Protein AF-A0A928N1E5-F1 (afdb_monomer_lite)

Secondary structure (DSSP, 8-state):
-----S-SS-HHHHHHHTTTEEEETTS--GGGGGGEEEEETTEEEE-

Foldseek 3Di:
DDPPPPDPDDPVVCVVVPVQWADFPVDDDPVCVVQFPDDDPRITGGD

Structure (mmCIF, N/CA/C/O backbone):
data_AF-A0A928N1E5-F1
#
_entry.id   AF-A0A928N1E5-F1
#
loop_
_atom_site.group_PDB
_atom_site.id
_atom_site.type_symbol
_atom_site.label_atom_id
_atom_site.label_alt_id
_atom_site.label_comp_id
_atom_site.label_asym_id
_atom_site.label_entity_id
_atom_site.label_seq_id
_atom_site.pdbx_PDB_ins_code
_atom_site.Cartn_x
_atom_site.Cartn_y
_atom_site.Cartn_z
_atom_site.occupancy
_atom_site.B_iso_or_equiv
_atom_site.auth_seq_id
_atom_site.auth_comp_id
_atom_site.auth_asym_id
_atom_site.auth_atom_id
_atom_site.pdbx_PDB_model_num
ATOM 1 N N . MET A 1 1 ? -0.332 13.564 28.863 1.00 48.56 1 MET A N 1
ATOM 2 C CA . MET A 1 1 ? 0.433 13.772 27.620 1.00 48.56 1 MET A CA 1
ATOM 3 C C . MET A 1 1 ? -0.006 12.652 26.703 1.00 48.56 1 MET A C 1
ATOM 5 O O . MET A 1 1 ? 0.401 11.521 26.906 1.00 48.56 1 MET A O 1
ATOM 9 N N . GLU A 1 2 ? -1.001 12.918 25.868 1.00 58.56 2 GLU A N 1
ATOM 10 C CA . GLU A 1 2 ? -1.585 11.904 24.992 1.00 58.56 2 GLU A CA 1
ATOM 11 C C . GLU A 1 2 ? -0.873 12.059 23.651 1.00 58.56 2 GLU A C 1
ATOM 13 O O . GLU A 1 2 ? -1.068 13.057 22.952 1.00 58.56 2 GLU A O 1
ATOM 18 N N . GLU A 1 3 ? 0.057 11.150 23.354 1.00 59.81 3 GLU A N 1
ATOM 19 C CA . GLU A 1 3 ? 0.657 11.069 22.027 1.00 59.81 3 GLU A CA 1
ATOM 20 C C . GLU A 1 3 ? -0.465 10.757 21.038 1.00 59.81 3 GLU A C 1
ATOM 22 O O . GLU A 1 3 ? -0.945 9.629 20.931 1.00 59.81 3 GLU A O 1
ATOM 27 N N . LYS A 1 4 ? -0.931 11.787 20.327 1.00 61.28 4 LYS A N 1
ATOM 28 C CA . LYS A 1 4 ? -1.757 11.601 19.139 1.00 61.28 4 LYS A CA 1
ATOM 29 C C . LYS A 1 4 ? -0.913 10.850 18.117 1.00 61.28 4 LYS A C 1
ATOM 31 O O . LYS A 1 4 ? -0.111 11.454 17.409 1.00 61.28 4 LYS A O 1
ATOM 36 N N . ASN A 1 5 ? -1.116 9.539 18.066 1.00 65.38 5 ASN A N 1
ATOM 37 C CA . ASN A 1 5 ? -0.663 8.657 17.001 1.00 65.38 5 ASN A CA 1
ATOM 38 C C . ASN A 1 5 ? -0.907 9.356 15.652 1.00 65.38 5 ASN A C 1
ATOM 40 O O . ASN A 1 5 ? -2.051 9.680 15.323 1.00 65.38 5 ASN A O 1
ATOM 44 N N . MET A 1 6 ? 0.160 9.669 14.910 1.00 69.50 6 MET A N 1
ATOM 45 C CA . MET A 1 6 ? 0.095 10.435 13.658 1.00 69.50 6 MET A CA 1
ATOM 46 C C . MET A 1 6 ? -0.453 9.588 12.499 1.00 69.50 6 MET A C 1
ATOM 48 O O . MET A 1 6 ? 0.231 9.321 11.516 1.00 69.50 6 MET A O 1
ATOM 52 N N . SER A 1 7 ? -1.719 9.194 12.595 1.00 72.19 7 SER A N 1
ATOM 53 C CA . SER A 1 7 ? -2.495 8.642 11.489 1.00 72.19 7 SER A CA 1
ATOM 54 C C . SER A 1 7 ? -3.945 9.094 11.629 1.00 72.19 7 SER A C 1
ATOM 56 O O . SER A 1 7 ? -4.640 8.701 12.565 1.00 72.19 7 SER A O 1
ATOM 58 N N . VAL A 1 8 ? -4.418 9.916 10.689 1.00 83.44 8 VAL A N 1
ATOM 59 C CA . VAL A 1 8 ? -5.831 10.344 10.630 1.00 83.44 8 VAL A CA 1
ATOM 60 C C . VAL A 1 8 ? -6.754 9.156 10.307 1.00 83.44 8 VAL A C 1
ATOM 62 O O . VAL A 1 8 ? -7.949 9.201 10.583 1.00 83.44 8 VAL A O 1
ATOM 65 N N . ILE A 1 9 ? -6.192 8.086 9.733 1.00 86.88 9 ILE A N 1
ATOM 66 C CA . ILE A 1 9 ? -6.903 6.922 9.202 1.00 86.88 9 ILE A CA 1
ATOM 67 C C . ILE A 1 9 ? -6.237 5.641 9.719 1.00 86.88 9 ILE A C 1
ATOM 69 O O . ILE A 1 9 ? -5.012 5.556 9.780 1.00 86.88 9 ILE A O 1
ATOM 73 N N . SER A 1 10 ? -7.045 4.642 10.080 1.00 90.44 10 SER A N 1
ATOM 74 C CA . SER A 1 10 ? -6.558 3.320 10.499 1.00 90.44 10 SER A CA 1
ATOM 75 C C . SER A 1 10 ? -6.168 2.431 9.309 1.00 90.44 10 SER A C 1
ATOM 77 O O . SER A 1 10 ? -6.764 2.521 8.235 1.00 90.44 10 SER A O 1
ATOM 79 N N . MET A 1 11 ? -5.239 1.489 9.512 1.00 88.69 11 MET A N 1
ATOM 80 C CA . MET A 1 11 ? -4.840 0.528 8.469 1.00 88.69 11 MET A CA 1
ATOM 81 C C . MET A 1 11 ? -6.026 -0.287 7.931 1.00 88.69 11 MET A C 1
ATOM 83 O O . MET A 1 11 ? -6.148 -0.516 6.730 1.00 88.69 11 MET A O 1
ATOM 87 N N . LYS A 1 12 ? -6.963 -0.665 8.810 1.00 89.94 12 LYS A N 1
ATOM 88 C CA . LYS A 1 12 ? -8.190 -1.371 8.425 1.00 89.94 12 LYS A CA 1
ATOM 89 C C . LYS A 1 12 ? -9.005 -0.584 7.393 1.00 89.94 12 LYS A C 1
ATOM 91 O O . LYS A 1 12 ? -9.462 -1.170 6.419 1.00 89.94 12 LYS A O 1
ATOM 96 N N . GLN A 1 13 ? -9.142 0.731 7.572 1.00 91.75 13 GLN A N 1
ATOM 97 C CA . GLN A 1 13 ? -9.887 1.578 6.634 1.00 91.75 13 GLN A CA 1
ATOM 98 C C . GLN A 1 13 ? -9.204 1.666 5.264 1.00 91.75 13 GLN A C 1
ATOM 100 O O . GLN A 1 13 ? -9.886 1.667 4.244 1.00 91.75 13 GLN A O 1
ATOM 105 N N . LEU A 1 14 ? -7.868 1.700 5.222 1.00 91.00 14 LEU A N 1
ATOM 106 C CA . LEU A 1 14 ? -7.105 1.687 3.967 1.00 91.00 14 LEU A CA 1
ATOM 107 C C . LEU A 1 14 ? -7.280 0.358 3.218 1.00 91.00 14 LEU A C 1
ATOM 109 O O . LEU A 1 14 ? -7.476 0.341 2.000 1.00 91.00 14 LEU A O 1
ATOM 113 N N . LEU A 1 15 ? -7.269 -0.757 3.953 1.00 91.62 15 LEU A N 1
ATOM 114 C CA . LEU A 1 15 ? -7.528 -2.081 3.393 1.00 91.62 15 LEU A CA 1
ATOM 115 C C . LEU A 1 15 ? -8.954 -2.189 2.836 1.00 91.62 15 LEU A C 1
ATOM 117 O O . LEU A 1 15 ? -9.126 -2.614 1.698 1.00 91.62 15 LEU A O 1
ATOM 121 N N . GLU A 1 16 ? -9.965 -1.749 3.584 1.00 92.69 16 GLU A N 1
ATOM 122 C CA . GLU A 1 16 ? -11.366 -1.769 3.135 1.00 92.69 16 GLU A CA 1
ATOM 123 C C . GLU A 1 16 ? -11.616 -0.860 1.920 1.00 92.69 16 GLU A C 1
ATOM 125 O O . GLU A 1 16 ? -12.422 -1.199 1.056 1.00 92.69 16 GLU A O 1
ATOM 130 N N . ALA A 1 17 ? -10.893 0.258 1.812 1.00 94.81 17 ALA A N 1
ATOM 131 C CA . ALA A 1 17 ? -10.951 1.150 0.655 1.00 94.81 17 ALA A CA 1
ATOM 132 C C . ALA A 1 17 ? -10.195 0.618 -0.581 1.00 94.81 17 ALA A C 1
ATOM 134 O O . ALA A 1 17 ? -10.351 1.168 -1.671 1.00 94.81 17 ALA A O 1
ATOM 135 N N . GLY A 1 18 ? -9.378 -0.433 -0.434 1.00 93.12 18 GLY A N 1
ATOM 136 C CA . GLY A 1 18 ? -8.657 -1.064 -1.544 1.00 93.12 18 GLY A CA 1
ATOM 137 C C . GLY A 1 18 ? -7.421 -0.303 -2.036 1.00 93.12 18 GLY A C 1
ATOM 138 O O . GLY A 1 18 ? -6.997 -0.507 -3.170 1.00 93.12 18 GLY A O 1
ATOM 139 N N . VAL A 1 19 ? -6.812 0.563 -1.217 1.00 94.56 19 VAL A N 1
ATOM 140 C CA . VAL A 1 19 ? -5.668 1.398 -1.660 1.00 94.56 19 VAL A CA 1
ATOM 141 C C . VAL A 1 19 ? -4.374 0.612 -1.904 1.00 94.56 19 VAL A C 1
ATOM 143 O O . VAL A 1 19 ? -3.457 1.112 -2.543 1.00 94.56 19 VAL A O 1
ATOM 146 N N . HIS A 1 20 ? -4.301 -0.620 -1.402 1.00 94.88 20 HIS A N 1
ATOM 147 C CA . HIS A 1 20 ? -3.143 -1.509 -1.509 1.00 94.88 20 HIS A CA 1
ATOM 148 C C . HIS A 1 20 ? -3.041 -2.201 -2.879 1.00 94.88 20 HIS A C 1
ATOM 150 O O . HIS A 1 20 ? -2.052 -2.880 -3.151 1.00 94.88 20 HIS A O 1
ATOM 156 N N . PHE A 1 21 ? -4.042 -2.061 -3.755 1.00 95.81 21 PHE A N 1
ATOM 157 C CA . PHE A 1 21 ? -3.964 -2.581 -5.119 1.00 95.81 21 PHE A CA 1
ATOM 158 C C . PHE A 1 21 ? -3.126 -1.656 -6.006 1.00 95.81 21 PHE A C 1
ATOM 160 O O . PHE A 1 21 ? -3.486 -0.510 -6.268 1.00 95.81 21 PHE A O 1
ATOM 167 N N . GLY A 1 22 ? -2.008 -2.180 -6.494 1.00 94.19 22 GLY A N 1
ATOM 168 C CA . GLY A 1 22 ? -1.127 -1.524 -7.445 1.00 94.19 22 GLY A CA 1
ATOM 169 C C . GLY A 1 22 ? -1.508 -1.788 -8.903 1.00 94.19 22 GLY A C 1
ATOM 170 O O . GLY A 1 22 ? -2.630 -2.156 -9.253 1.00 94.19 22 GLY A O 1
ATOM 171 N N . HIS A 1 23 ? -0.534 -1.588 -9.787 1.00 95.44 23 HIS A N 1
ATOM 172 C CA . HIS A 1 23 ? -0.703 -1.810 -11.220 1.00 95.44 23 HIS A CA 1
ATOM 173 C C . HIS A 1 23 ? -0.531 -3.286 -11.600 1.00 95.44 23 HIS A C 1
ATOM 175 O O . HIS A 1 23 ? -0.016 -4.106 -10.838 1.00 95.44 23 HIS A O 1
ATOM 18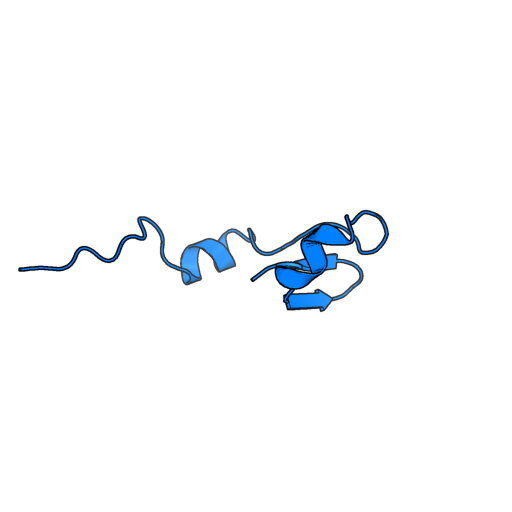1 N N . GLN A 1 24 ? -0.929 -3.609 -12.833 1.00 96.44 24 GLN A N 1
ATOM 182 C CA . GLN A 1 24 ? -0.618 -4.898 -13.446 1.00 96.44 24 GLN A CA 1
ATOM 183 C C . GLN A 1 24 ? 0.894 -5.129 -13.519 1.00 96.44 24 GLN A C 1
ATOM 185 O O . GLN A 1 24 ? 1.654 -4.198 -13.796 1.00 96.44 24 GLN A O 1
ATOM 190 N N . THR A 1 25 ? 1.326 -6.383 -13.411 1.00 94.69 25 THR A N 1
ATOM 191 C CA . THR A 1 25 ? 2.754 -6.752 -13.407 1.00 94.69 25 THR A CA 1
ATOM 192 C C . THR A 1 25 ? 3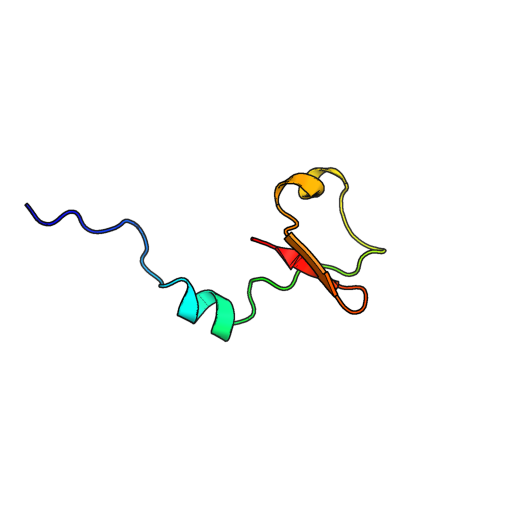.480 -6.495 -14.725 1.00 94.69 25 THR A C 1
ATOM 194 O O . THR A 1 25 ? 4.702 -6.415 -14.768 1.00 94.69 25 THR A O 1
ATOM 197 N N . ARG A 1 26 ? 2.741 -6.242 -15.812 1.00 95.62 26 ARG A N 1
ATOM 198 C CA . ARG A 1 26 ? 3.291 -5.760 -17.093 1.00 95.62 26 ARG A CA 1
ATOM 199 C C . ARG A 1 26 ? 3.485 -4.243 -17.178 1.00 95.62 26 ARG A C 1
ATOM 201 O O . ARG A 1 26 ? 4.092 -3.778 -18.139 1.00 95.62 26 ARG A O 1
ATOM 208 N N . ARG A 1 27 ? 2.923 -3.464 -16.253 1.00 92.69 27 ARG A N 1
ATOM 209 C CA . ARG A 1 27 ? 2.893 -1.989 -16.291 1.00 92.69 27 ARG A CA 1
ATOM 210 C C . ARG A 1 27 ? 3.336 -1.399 -14.952 1.00 92.69 27 ARG A C 1
ATOM 212 O O . ARG A 1 27 ? 2.651 -0.549 -14.392 1.00 92.69 27 ARG A O 1
ATOM 219 N N . TRP A 1 28 ? 4.472 -1.862 -14.441 1.00 95.31 28 TRP A N 1
ATOM 220 C CA . TRP A 1 28 ? 5.071 -1.353 -13.208 1.00 95.31 28 TRP A CA 1
ATOM 221 C C . TRP A 1 28 ? 6.447 -0.740 -13.468 1.00 95.31 28 TRP A C 1
ATOM 223 O O . TRP A 1 28 ? 7.089 -1.011 -14.483 1.00 95.31 28 TRP A O 1
ATOM 233 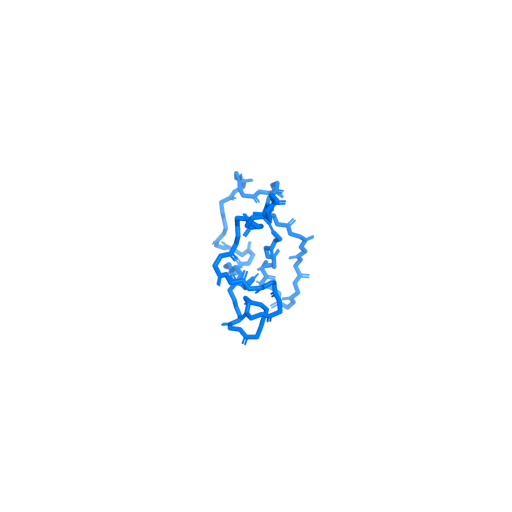N N . ASN A 1 29 ? 6.891 0.104 -12.540 1.00 94.94 29 ASN A N 1
ATOM 234 C CA . ASN A 1 29 ? 8.230 0.674 -12.550 1.00 94.94 29 ASN A CA 1
ATOM 235 C C . ASN A 1 29 ? 9.129 -0.148 -11.609 1.00 94.94 29 ASN A C 1
ATOM 237 O O . ASN A 1 29 ? 8.804 -0.198 -10.424 1.00 94.94 29 ASN A O 1
ATOM 241 N N . PRO A 1 30 ? 10.266 -0.710 -12.072 1.00 94.94 30 PRO A N 1
ATOM 242 C CA . PRO A 1 30 ? 11.192 -1.483 -11.237 1.00 94.94 30 PRO A CA 1
ATOM 243 C C . PRO 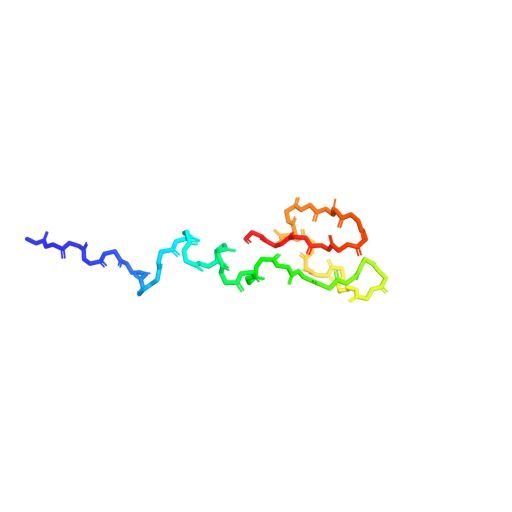A 1 30 ? 11.641 -0.787 -9.948 1.00 94.94 30 PRO A C 1
ATOM 245 O O . PRO A 1 30 ? 11.944 -1.451 -8.962 1.00 94.94 30 PRO A O 1
ATOM 248 N N . LYS A 1 31 ? 11.643 0.553 -9.925 1.00 96.00 31 LYS A N 1
ATOM 249 C CA . LYS A 1 31 ? 11.960 1.339 -8.723 1.00 96.00 31 LYS A CA 1
ATOM 250 C C . LYS A 1 31 ? 10.950 1.166 -7.583 1.00 96.00 31 LYS A C 1
ATOM 252 O O . LYS A 1 31 ? 11.266 1.520 -6.462 1.00 96.00 31 LYS A O 1
ATOM 257 N N . MET A 1 32 ? 9.762 0.624 -7.848 1.00 95.75 32 MET A N 1
ATOM 258 C CA . MET A 1 32 ? 8.744 0.357 -6.826 1.00 95.75 32 MET A CA 1
ATOM 259 C C . MET A 1 32 ? 8.959 -0.970 -6.087 1.00 95.75 32 MET A C 1
ATOM 261 O O . MET A 1 32 ? 8.162 -1.292 -5.214 1.00 95.75 32 MET A O 1
ATOM 265 N N . ALA A 1 33 ? 9.990 -1.752 -6.429 1.00 94.69 33 ALA A N 1
ATOM 266 C CA . ALA A 1 33 ? 10.188 -3.100 -5.890 1.00 94.69 33 ALA A CA 1
ATOM 267 C C . ALA A 1 33 ? 10.247 -3.147 -4.354 1.00 94.69 33 ALA A C 1
ATOM 269 O O . ALA A 1 33 ? 9.766 -4.108 -3.770 1.00 94.69 33 ALA A O 1
ATOM 270 N N . GLU A 1 34 ? 10.791 -2.112 -3.710 1.00 96.44 34 GLU A N 1
ATOM 271 C CA . GLU A 1 34 ? 10.889 -2.027 -2.245 1.00 96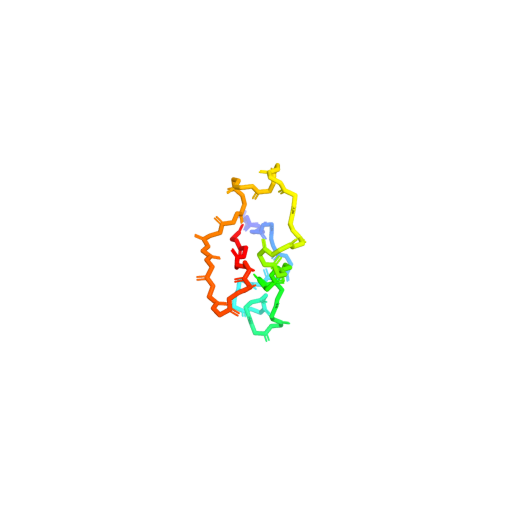.44 34 GLU A CA 1
ATOM 272 C C . GLU A 1 34 ? 9.540 -1.812 -1.538 1.00 96.44 34 GLU A C 1
ATOM 274 O O . GLU A 1 34 ? 9.423 -2.126 -0.360 1.00 96.44 34 GLU A O 1
ATOM 279 N N . TYR A 1 35 ? 8.526 -1.319 -2.256 1.00 94.75 35 TYR A N 1
ATOM 280 C CA . TYR A 1 35 ? 7.179 -1.053 -1.730 1.00 94.75 35 TYR A CA 1
ATOM 281 C C . TYR A 1 35 ? 6.162 -2.131 -2.130 1.00 94.75 35 TYR A C 1
ATOM 283 O O . TYR A 1 35 ? 4.998 -2.084 -1.742 1.00 94.75 35 TYR A O 1
ATOM 291 N N . ILE A 1 36 ? 6.562 -3.083 -2.975 1.00 95.88 36 ILE A N 1
ATOM 292 C CA . ILE A 1 36 ? 5.690 -4.167 -3.418 1.00 95.88 36 ILE A CA 1
ATOM 293 C C . ILE A 1 36 ? 5.781 -5.299 -2.403 1.00 95.88 36 ILE A C 1
ATOM 295 O O . ILE A 1 36 ? 6.828 -5.921 -2.236 1.00 95.88 36 ILE A O 1
ATOM 299 N N . PHE A 1 37 ? 4.648 -5.618 -1.790 1.00 95.62 37 PHE A N 1
ATOM 300 C CA . PHE A 1 37 ? 4.517 -6.751 -0.889 1.00 95.62 37 PHE A CA 1
ATOM 301 C C . PHE A 1 37 ? 4.512 -8.079 -1.647 1.00 95.62 37 PHE A C 1
ATOM 303 O O . PHE A 1 37 ? 5.278 -8.995 -1.352 1.00 95.62 37 PHE A O 1
ATOM 310 N N . THR A 1 38 ? 3.614 -8.212 -2.628 1.00 96.56 38 THR A N 1
ATOM 311 C CA . THR A 1 38 ? 3.456 -9.455 -3.392 1.00 96.56 38 THR A CA 1
ATOM 312 C C . THR A 1 38 ? 2.707 -9.232 -4.705 1.00 96.56 38 THR A C 1
ATOM 314 O O . THR A 1 38 ? 2.179 -8.153 -4.962 1.00 96.56 38 THR A O 1
ATOM 317 N N . GLU A 1 39 ? 2.633 -10.261 -5.543 1.00 95.88 39 GLU A N 1
ATOM 318 C CA . GLU A 1 39 ? 1.793 -10.306 -6.740 1.00 95.88 39 GLU A CA 1
ATOM 319 C C . GLU A 1 39 ? 0.665 -11.322 -6.541 1.00 95.88 39 GLU A C 1
ATOM 321 O O . GLU A 1 39 ? 0.899 -12.459 -6.127 1.00 95.88 39 GLU A O 1
ATOM 326 N N . ARG A 1 40 ? -0.564 -10.946 -6.908 1.00 95.94 40 ARG A N 1
ATOM 327 C CA . ARG A 1 40 ? -1.694 -11.879 -6.968 1.00 95.94 40 ARG A CA 1
ATOM 328 C C . ARG A 1 40 ? -2.526 -11.622 -8.215 1.00 95.94 40 ARG A C 1
ATOM 330 O O . ARG A 1 40 ? -2.965 -10.502 -8.452 1.00 95.94 40 ARG A O 1
ATOM 337 N N . ASN A 1 41 ? -2.774 -12.671 -9.000 1.00 95.44 41 ASN A N 1
ATOM 338 C CA . ASN A 1 41 ? -3.566 -12.604 -10.235 1.00 95.44 41 ASN A CA 1
ATOM 339 C C . ASN A 1 41 ? -3.084 -11.519 -11.225 1.00 95.44 41 ASN A C 1
ATOM 341 O O . ASN A 1 41 ? -3.896 -10.872 -11.883 1.00 95.44 41 ASN A O 1
ATOM 345 N N . GLY A 1 42 ? -1.768 -11.298 -11.319 1.00 95.56 42 GLY A N 1
ATOM 346 C CA . GLY A 1 42 ? -1.188 -10.308 -12.228 1.00 95.56 42 GLY A CA 1
ATOM 347 C C . GLY A 1 42 ? -1.264 -8.855 -11.751 1.00 95.56 42 GLY A C 1
ATOM 348 O O . GLY A 1 42 ? -0.973 -7.962 -12.546 1.00 95.56 42 GLY A O 1
ATOM 349 N N . ILE A 1 43 ? -1.641 -8.600 -10.492 1.00 96.50 43 ILE A N 1
ATOM 350 C CA . ILE A 1 43 ? -1.657 -7.274 -9.855 1.00 96.50 43 ILE A CA 1
ATOM 351 C C . ILE A 1 43 ? -0.652 -7.254 -8.701 1.00 96.50 43 ILE A C 1
ATOM 353 O O . ILE A 1 43 ? -0.644 -8.173 -7.877 1.00 96.50 43 ILE A O 1
ATOM 357 N N . TYR A 1 44 ? 0.168 -6.204 -8.620 1.00 97.06 44 TYR A N 1
ATOM 358 C CA . TYR A 1 44 ? 1.020 -5.977 -7.452 1.00 97.06 44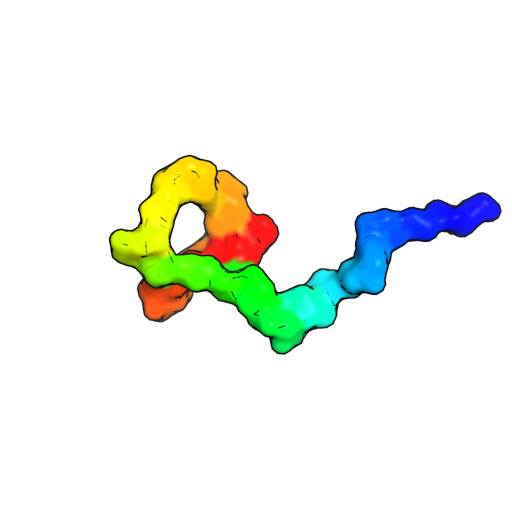 TYR A CA 1
ATOM 359 C C . TYR A 1 44 ? 0.211 -5.436 -6.276 1.00 97.06 44 TYR A C 1
ATOM 361 O O . TYR A 1 44 ? -0.612 -4.542 -6.445 1.00 97.06 44 TYR A O 1
ATOM 369 N N . ILE A 1 45 ? 0.465 -5.968 -5.087 1.00 96.44 45 ILE A N 1
ATOM 370 C CA . ILE A 1 45 ? -0.060 -5.488 -3.810 1.00 96.44 45 ILE A CA 1
ATOM 371 C C . ILE A 1 45 ? 1.051 -4.691 -3.126 1.00 96.44 45 ILE A C 1
ATOM 373 O O . ILE A 1 45 ? 2.195 -5.144 -3.091 1.00 96.44 45 ILE A O 1
ATOM 377 N N . ILE A 1 46 ? 0.704 -3.511 -2.625 1.00 94.50 46 ILE A N 1
ATOM 378 C CA . ILE A 1 46 ? 1.604 -2.549 -1.979 1.00 94.50 46 ILE A CA 1
ATOM 379 C C . ILE A 1 46 ? 1.400 -2.628 -0.459 1.00 94.50 46 ILE A C 1
ATOM 381 O O . ILE A 1 46 ? 0.255 -2.785 -0.022 1.00 94.50 46 ILE A O 1
ATOM 385 N N . ASP A 1 47 ? 2.491 -2.523 0.302 1.00 82.00 47 ASP A N 1
ATOM 386 C CA . ASP A 1 47 ? 2.512 -2.372 1.772 1.00 82.00 47 ASP A CA 1
ATOM 387 C C . ASP A 1 47 ? 2.971 -0.957 2.159 1.00 82.00 47 ASP A C 1
ATOM 389 O O . ASP A 1 47 ? 3.946 -0.466 1.539 1.00 82.00 47 ASP A O 1
#

pLDDT: mean 89.03, std 11.99, range [48.56, 97.06]

Radius of gyration: 14.05 Å; chains: 1; bounding box: 23×26×45 Å

Sequence (47 aa):
MEEKNMSVISMKQLLEAGVHFGHQTRRWNPKMAEYIFTERNGIYIID